Protein AF-A0A2E0THD5-F1 (afdb_monomer)

pLDDT: mean 71.81, std 19.84, range [31.05, 95.62]

Radius of gyration: 27.99 Å; Cα contacts (8 Å, |Δi|>4): 111; chains: 1; bounding box: 55×62×68 Å

Structure (mmCIF, N/CA/C/O backbone):
data_AF-A0A2E0THD5-F1
#
_entry.id   AF-A0A2E0THD5-F1
#
loop_
_atom_site.group_PDB
_atom_site.id
_atom_site.type_symbol
_atom_site.label_atom_id
_atom_site.label_alt_id
_atom_site.label_comp_id
_atom_site.label_asym_id
_atom_site.label_entity_id
_atom_site.label_seq_id
_atom_site.pdbx_PDB_ins_code
_atom_site.Cartn_x
_atom_site.Cartn_y
_atom_site.Cartn_z
_atom_site.occupancy
_atom_site.B_iso_or_equiv
_atom_site.auth_seq_id
_atom_site.auth_comp_id
_atom_site.auth_asym_id
_atom_site.auth_atom_id
_atom_site.pdbx_PDB_model_num
ATOM 1 N N . MET A 1 1 ? -36.187 -34.564 -10.922 1.00 43.62 1 MET A N 1
ATOM 2 C CA . MET A 1 1 ? -35.516 -35.764 -11.471 1.00 43.62 1 MET A CA 1
ATOM 3 C C . MET A 1 1 ? -36.014 -35.992 -12.895 1.00 43.62 1 MET A C 1
ATOM 5 O O . MET A 1 1 ? -37.213 -35.847 -13.093 1.00 43.62 1 MET A O 1
ATOM 9 N N . CYS A 1 2 ? -35.088 -36.333 -13.809 1.00 33.88 2 CYS A N 1
ATOM 10 C CA . CYS A 1 2 ? -35.190 -36.484 -15.283 1.00 33.88 2 CYS A CA 1
ATOM 11 C C . CYS A 1 2 ? -35.398 -35.147 -16.030 1.00 33.88 2 CYS A C 1
ATOM 13 O O . CYS A 1 2 ? -36.480 -34.588 -15.957 1.00 33.88 2 CYS A O 1
ATOM 15 N N . ALA A 1 3 ? -34.421 -34.475 -16.653 1.00 46.22 3 ALA A N 1
ATOM 16 C CA . ALA A 1 3 ? -33.322 -34.884 -17.544 1.00 46.22 3 ALA A CA 1
ATOM 17 C C . ALA A 1 3 ? -33.791 -35.642 -18.798 1.00 46.22 3 ALA A C 1
ATOM 19 O O . ALA A 1 3 ? -34.102 -36.825 -18.699 1.00 46.22 3 ALA A O 1
ATOM 20 N N . LEU A 1 4 ? -33.804 -34.956 -19.952 1.00 45.25 4 LEU A N 1
ATOM 21 C CA . LEU A 1 4 ? -33.134 -35.359 -21.202 1.00 45.25 4 LEU A CA 1
ATOM 22 C C . LEU A 1 4 ? -33.244 -34.250 -22.271 1.00 45.25 4 LEU A C 1
ATOM 24 O O . LEU A 1 4 ? -34.313 -33.702 -22.518 1.00 45.25 4 LEU A O 1
ATOM 28 N N . ALA A 1 5 ? -32.094 -33.928 -22.859 1.00 52.81 5 ALA A N 1
ATOM 29 C CA . ALA A 1 5 ? -31.851 -32.975 -23.937 1.00 52.81 5 ALA A CA 1
ATOM 30 C C . ALA A 1 5 ? -32.182 -33.555 -25.326 1.00 52.81 5 ALA A C 1
ATOM 32 O O . ALA A 1 5 ? -32.150 -34.774 -25.472 1.00 52.81 5 ALA A O 1
ATOM 33 N N . LEU A 1 6 ? -32.379 -32.697 -26.340 1.00 43.78 6 LEU A N 1
ATOM 34 C CA . LEU A 1 6 ? -31.836 -32.866 -27.704 1.00 43.78 6 LEU A CA 1
ATOM 35 C C . LEU A 1 6 ? -32.132 -31.643 -28.595 1.00 43.78 6 LEU A C 1
ATOM 37 O O . LEU A 1 6 ? -33.227 -31.090 -28.598 1.00 43.78 6 LEU A O 1
ATOM 41 N N . SER A 1 7 ? -31.097 -31.236 -29.320 1.00 51.91 7 SER A N 1
ATOM 42 C CA . SER A 1 7 ? -30.938 -30.033 -30.137 1.00 51.91 7 SER A CA 1
ATOM 43 C C . SER A 1 7 ? -31.496 -30.164 -31.568 1.00 51.91 7 SER A C 1
ATOM 45 O O . SER A 1 7 ? -31.585 -31.271 -32.091 1.00 51.91 7 SER A O 1
ATOM 47 N N . ALA A 1 8 ? -31.670 -28.999 -32.215 1.00 49.50 8 ALA A N 1
ATOM 48 C CA . ALA A 1 8 ? -31.703 -28.711 -33.664 1.00 49.50 8 ALA A CA 1
ATOM 49 C C . ALA A 1 8 ? -33.043 -28.788 -34.432 1.00 49.50 8 ALA A C 1
ATOM 51 O O . ALA A 1 8 ? -33.647 -29.847 -34.555 1.00 49.50 8 ALA A O 1
ATOM 52 N N . SER A 1 9 ? -33.424 -27.644 -35.029 1.00 42.81 9 SER A N 1
ATOM 53 C CA . SER A 1 9 ? -34.108 -27.439 -36.333 1.00 42.81 9 SER A CA 1
ATOM 54 C C . SER A 1 9 ? -34.250 -25.914 -36.545 1.00 42.81 9 SER A C 1
ATOM 56 O O . SER A 1 9 ? -35.096 -25.289 -35.919 1.00 42.81 9 SER A O 1
ATOM 58 N N . LEU A 1 10 ? -33.293 -25.215 -37.173 1.00 46.84 10 LEU A N 1
ATOM 59 C CA . LEU A 1 10 ? -33.342 -24.828 -38.596 1.00 46.84 10 LEU A CA 1
ATOM 60 C C . LEU A 1 10 ? -34.773 -24.572 -39.106 1.00 46.84 10 LEU A C 1
ATOM 62 O O . LEU A 1 10 ? -35.430 -25.482 -39.601 1.00 46.84 10 LEU A O 1
ATOM 66 N N . VAL A 1 11 ? -35.226 -23.319 -39.010 1.00 46.50 11 VAL A N 1
ATOM 67 C CA . VAL A 1 11 ? -36.349 -22.791 -39.795 1.00 46.50 11 VAL A CA 1
ATOM 68 C C . VAL A 1 11 ? -35.763 -21.837 -40.827 1.00 46.50 11 VAL A C 1
ATOM 70 O O . VAL A 1 11 ? -35.396 -20.711 -40.507 1.00 46.50 11 VAL A O 1
ATOM 73 N N . GLY A 1 12 ? -35.657 -22.322 -42.060 1.00 41.06 12 GLY A N 1
ATOM 74 C CA . GLY A 1 12 ? -35.765 -21.484 -43.246 1.00 41.06 12 GLY A CA 1
ATOM 75 C C . GLY A 1 12 ? -37.172 -21.646 -43.826 1.00 41.06 12 GLY A C 1
ATOM 76 O O . GLY A 1 12 ? -37.692 -22.760 -43.828 1.00 41.06 12 GLY A O 1
ATOM 77 N N . CYS A 1 13 ? -37.783 -20.542 -44.260 1.00 40.28 13 CYS A N 1
ATOM 78 C CA . CYS A 1 13 ? -38.829 -20.422 -45.294 1.00 40.28 13 CYS A CA 1
ATOM 79 C C . CYS A 1 13 ? -39.284 -18.952 -45.267 1.00 40.28 13 CYS A C 1
ATOM 81 O O . CYS A 1 13 ? -39.711 -18.489 -44.218 1.00 40.28 13 CYS A O 1
ATOM 83 N N . GLY A 1 14 ? -39.246 -18.131 -46.307 1.00 36.12 14 GLY A N 1
ATOM 84 C CA . GLY A 1 14 ? -39.120 -18.353 -47.739 1.00 36.12 14 GLY A CA 1
ATOM 85 C C . GLY A 1 14 ? -39.789 -17.142 -48.403 1.00 36.12 14 GLY A C 1
ATOM 86 O O . GLY A 1 14 ? -40.965 -16.887 -48.153 1.00 36.12 14 GLY A O 1
ATOM 87 N N . GLY A 1 15 ? -39.033 -16.376 -49.188 1.00 31.05 15 GLY A N 1
ATOM 88 C CA . GLY A 1 15 ? -39.505 -15.185 -49.895 1.00 31.05 15 GLY A CA 1
ATOM 89 C C . GLY A 1 15 ? -38.372 -14.560 -50.708 1.00 31.05 15 GLY A C 1
ATOM 90 O O . GLY A 1 15 ? -37.542 -13.874 -50.136 1.00 31.05 15 GLY A O 1
ATOM 91 N N . ASN A 1 16 ? -38.348 -14.887 -52.004 1.00 40.25 16 ASN A N 1
ATOM 92 C CA . ASN A 1 16 ? -37.535 -14.341 -53.102 1.00 40.25 16 ASN A CA 1
ATOM 93 C C . ASN A 1 16 ? -36.054 -14.017 -52.794 1.00 40.25 16 ASN A C 1
ATOM 95 O O . ASN A 1 16 ? -35.696 -12.907 -52.412 1.00 40.25 16 ASN A O 1
ATOM 99 N N . GLU A 1 17 ? -35.181 -14.999 -53.034 1.00 46.44 17 GLU A N 1
ATOM 100 C CA . GLU A 1 17 ? -33.728 -14.930 -52.799 1.00 46.44 17 GLU A CA 1
ATOM 101 C C . GLU A 1 17 ? -33.010 -13.837 -53.623 1.00 46.44 17 GLU A C 1
ATOM 103 O O . GLU A 1 17 ? -31.921 -13.423 -53.247 1.00 46.44 17 GLU A O 1
ATOM 108 N N . GLU A 1 18 ? -33.624 -13.326 -54.697 1.00 44.53 18 GLU A N 1
ATOM 109 C CA . GLU A 1 18 ? -33.025 -12.328 -55.600 1.00 44.53 18 GLU A CA 1
ATOM 110 C C . GLU A 1 18 ? -33.220 -10.872 -55.113 1.00 44.53 18 GLU A C 1
ATOM 112 O O . GLU A 1 18 ? -32.311 -10.056 -55.234 1.00 44.53 18 GLU A O 1
ATOM 117 N N . GLU A 1 19 ? -34.358 -10.545 -54.482 1.00 44.62 19 GLU A N 1
ATOM 118 C CA . GLU A 1 19 ? -34.625 -9.203 -53.915 1.00 44.62 19 GLU A CA 1
ATOM 119 C C . GLU A 1 19 ? -33.936 -9.003 -52.558 1.00 44.62 19 GLU A C 1
ATOM 121 O O . GLU A 1 19 ? -33.384 -7.938 -52.297 1.00 44.62 19 GLU A O 1
ATOM 126 N N . ALA A 1 20 ? -33.887 -10.043 -51.719 1.00 48.75 20 ALA A N 1
ATOM 127 C CA . ALA A 1 20 ? -33.199 -9.981 -50.427 1.00 48.75 20 ALA A CA 1
ATOM 128 C C . ALA A 1 20 ? -31.671 -9.861 -50.574 1.00 48.75 20 ALA A C 1
ATOM 130 O O . ALA A 1 20 ? -31.000 -9.315 -49.699 1.00 48.75 20 ALA A O 1
ATOM 131 N N . GLN A 1 21 ? -31.118 -10.375 -51.678 1.00 47.53 21 GLN A N 1
ATOM 132 C CA . GLN A 1 21 ? -29.701 -10.242 -51.998 1.00 47.53 21 GLN A CA 1
ATOM 133 C C . GLN A 1 21 ? -29.389 -8.862 -52.596 1.00 47.53 21 GLN A C 1
ATOM 135 O O . GLN A 1 21 ? -28.383 -8.271 -52.217 1.00 47.53 21 GLN A O 1
ATOM 140 N N . ALA A 1 22 ? -30.285 -8.307 -53.423 1.00 49.78 22 ALA A N 1
ATOM 141 C CA . ALA A 1 22 ? -30.143 -6.958 -53.973 1.00 49.78 22 ALA A CA 1
ATOM 142 C C . ALA A 1 22 ? -30.193 -5.861 -52.889 1.00 49.78 22 ALA A C 1
ATOM 144 O O . ALA A 1 22 ? -29.340 -4.976 -52.889 1.00 49.78 22 ALA A O 1
ATOM 145 N N . GLU A 1 23 ? -31.113 -5.950 -51.918 1.00 49.72 23 GLU A N 1
ATOM 146 C CA . GLU A 1 23 ? -31.172 -4.997 -50.791 1.00 49.72 23 GLU A CA 1
ATOM 147 C C . GLU A 1 23 ? -29.963 -5.134 -49.845 1.00 49.72 23 GLU A C 1
ATOM 149 O O . GLU A 1 23 ? -29.495 -4.149 -49.272 1.00 49.72 23 GLU A O 1
ATOM 154 N N . ALA A 1 24 ? -29.412 -6.345 -49.702 1.00 52.16 24 ALA A N 1
ATOM 155 C CA . ALA A 1 24 ? -28.199 -6.577 -48.922 1.00 52.16 24 ALA A CA 1
ATOM 156 C C . ALA A 1 24 ? -26.935 -6.052 -49.627 1.00 52.16 24 ALA A C 1
ATOM 158 O O . ALA A 1 24 ? -26.032 -5.551 -48.957 1.00 52.16 24 ALA A O 1
ATOM 159 N N . GLU A 1 25 ? -26.863 -6.141 -50.958 1.00 53.44 25 GLU A N 1
ATOM 160 C CA . GLU A 1 25 ? -25.762 -5.581 -51.751 1.00 53.44 25 GLU A CA 1
ATOM 161 C C . GLU A 1 25 ? -25.819 -4.048 -51.817 1.00 53.44 25 GLU A C 1
ATOM 163 O O . GLU A 1 25 ? -24.772 -3.406 -51.723 1.00 53.44 25 GLU A O 1
ATOM 168 N N . GLU A 1 26 ? -27.010 -3.445 -51.891 1.00 55.53 26 GLU A N 1
ATOM 169 C CA . GLU A 1 26 ? -27.189 -1.986 -51.831 1.00 55.53 26 GLU A CA 1
ATOM 170 C C . GLU A 1 26 ? -26.796 -1.432 -50.450 1.00 55.53 26 GLU A C 1
ATOM 172 O O . GLU A 1 26 ? -25.980 -0.511 -50.361 1.00 55.53 26 GLU A O 1
ATOM 177 N N . ALA A 1 27 ? -27.245 -2.076 -49.365 1.00 53.66 27 ALA A N 1
ATOM 178 C CA . ALA A 1 27 ? -26.847 -1.717 -48.002 1.00 53.66 27 ALA A CA 1
ATOM 179 C C . ALA A 1 27 ? -25.342 -1.926 -47.741 1.00 53.66 27 ALA A C 1
ATOM 181 O O . ALA A 1 27 ? -24.721 -1.151 -47.011 1.00 53.66 27 ALA A O 1
ATOM 182 N N . ALA A 1 28 ? -24.728 -2.948 -48.347 1.00 54.94 28 ALA A N 1
ATOM 183 C CA . ALA A 1 28 ? -23.284 -3.162 -48.272 1.00 54.94 28 ALA A CA 1
ATOM 184 C C . ALA A 1 28 ? -22.501 -2.109 -49.072 1.00 54.94 28 ALA A C 1
ATOM 186 O O . ALA A 1 28 ? -21.427 -1.699 -48.636 1.00 54.94 28 ALA A O 1
ATOM 187 N N . GLY A 1 29 ? -23.038 -1.651 -50.207 1.00 57.47 29 GLY A N 1
ATOM 188 C CA . GLY A 1 29 ? -22.459 -0.584 -51.022 1.00 57.47 29 GLY A CA 1
ATOM 189 C C . GLY A 1 29 ? -22.470 0.773 -50.316 1.00 57.47 29 GLY A C 1
ATOM 190 O O . GLY A 1 29 ? -21.446 1.455 -50.297 1.00 57.47 29 GLY A O 1
ATOM 191 N N . GLU A 1 30 ? -23.584 1.138 -49.675 1.00 60.69 30 GLU A N 1
ATOM 192 C CA . GLU A 1 30 ? -23.672 2.356 -48.854 1.00 60.69 30 GLU A CA 1
ATOM 193 C C . GLU A 1 30 ? -22.750 2.292 -47.634 1.00 60.69 30 GLU A C 1
ATOM 195 O O . GLU A 1 30 ? -22.040 3.257 -47.349 1.00 60.69 30 GLU A O 1
ATOM 200 N N . LEU A 1 31 ? -22.690 1.141 -46.955 1.00 53.53 31 LEU A N 1
ATOM 201 C CA . LEU A 1 31 ? -21.780 0.953 -45.829 1.00 53.53 31 LEU A CA 1
ATOM 202 C C . LEU A 1 31 ? -20.316 1.037 -46.273 1.00 53.53 31 LEU A C 1
ATOM 204 O O . LEU A 1 31 ? -19.518 1.653 -45.578 1.00 53.53 31 LEU A O 1
ATOM 208 N N . ALA A 1 32 ? -19.960 0.457 -47.422 1.00 59.91 32 ALA A N 1
ATOM 209 C CA . ALA A 1 32 ? -18.603 0.512 -47.957 1.00 59.91 32 ALA A CA 1
ATOM 210 C C . ALA A 1 32 ? -18.192 1.938 -48.352 1.00 59.91 32 ALA A C 1
ATOM 212 O O . ALA A 1 32 ? -17.060 2.325 -48.078 1.00 59.91 32 ALA A 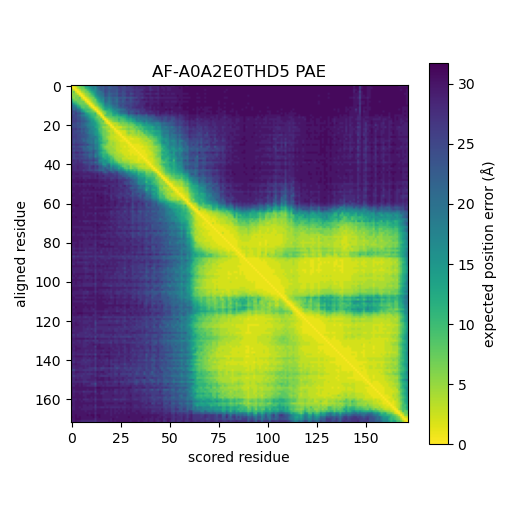O 1
ATOM 213 N N . ASN A 1 33 ? -19.098 2.731 -48.932 1.00 67.69 33 ASN A N 1
ATOM 214 C CA . ASN A 1 33 ? -18.826 4.135 -49.255 1.00 67.69 33 ASN A CA 1
ATOM 215 C C . ASN A 1 33 ? -18.676 4.991 -47.994 1.00 67.69 33 ASN A C 1
ATOM 217 O O . ASN A 1 33 ? -17.714 5.743 -47.890 1.00 67.69 33 ASN A O 1
ATOM 221 N N . ALA A 1 34 ? -19.558 4.813 -47.005 1.00 63.66 34 ALA A N 1
ATOM 222 C CA . ALA A 1 34 ? -19.450 5.502 -45.721 1.00 63.66 34 ALA A CA 1
ATOM 223 C C . ALA A 1 34 ? -18.165 5.118 -44.966 1.00 63.66 34 ALA A C 1
ATOM 225 O O . ALA A 1 34 ? -17.552 5.956 -44.311 1.00 63.66 34 ALA A O 1
ATOM 226 N N . LEU A 1 35 ? -17.728 3.858 -45.078 1.00 57.19 35 LEU A N 1
ATOM 227 C CA . LEU A 1 35 ? -16.465 3.404 -44.497 1.00 57.19 35 LEU A CA 1
ATOM 228 C C . LEU A 1 35 ? -15.252 3.971 -45.243 1.00 57.19 35 LEU A C 1
ATOM 230 O O . LEU A 1 35 ? -14.244 4.252 -44.606 1.00 57.19 35 LEU A O 1
ATOM 234 N N . ASN A 1 36 ? -15.338 4.131 -46.567 1.00 65.31 36 ASN A N 1
ATOM 235 C CA . ASN A 1 36 ? -14.252 4.672 -47.381 1.00 65.31 36 ASN A CA 1
ATOM 236 C C . ASN A 1 36 ? -14.105 6.190 -47.196 1.00 65.31 36 ASN A C 1
ATOM 238 O O . ASN A 1 36 ? -12.985 6.657 -47.056 1.00 65.31 36 ASN A O 1
ATOM 242 N N . GLU A 1 37 ? -15.207 6.941 -47.095 1.00 63.50 37 GLU A N 1
ATOM 243 C CA . GLU A 1 37 ? -15.177 8.370 -46.736 1.00 63.50 37 GLU A CA 1
ATOM 244 C C . GLU A 1 37 ? -14.666 8.586 -45.303 1.00 63.50 37 GLU A C 1
ATOM 246 O O . GLU A 1 37 ? -13.837 9.462 -45.078 1.00 63.50 37 GLU A O 1
ATOM 251 N N . ALA A 1 38 ? -15.068 7.739 -44.346 1.00 57.75 38 ALA A N 1
ATOM 252 C CA . ALA A 1 38 ? -14.538 7.791 -42.983 1.00 57.75 38 ALA A CA 1
ATOM 253 C C . ALA A 1 38 ? -13.057 7.374 -42.898 1.00 57.75 38 ALA A C 1
ATOM 255 O O . ALA A 1 38 ? -12.341 7.842 -42.016 1.00 57.75 38 ALA A O 1
ATOM 256 N N . MET A 1 39 ? -12.585 6.492 -43.790 1.00 56.62 39 MET A N 1
ATOM 257 C CA . MET A 1 39 ? -11.163 6.148 -43.896 1.00 56.62 39 MET A CA 1
ATOM 258 C C . MET A 1 39 ? -10.345 7.231 -44.600 1.00 56.62 39 MET A C 1
ATOM 260 O O . MET A 1 39 ? -9.209 7.426 -44.192 1.00 56.62 39 MET A O 1
ATOM 264 N N . ASP A 1 40 ? -10.885 7.936 -45.598 1.00 58.31 40 ASP A N 1
ATOM 265 C CA . ASP A 1 40 ? -10.207 9.072 -46.241 1.00 58.31 40 ASP A CA 1
ATOM 266 C C . ASP A 1 40 ? -10.126 10.287 -45.288 1.00 58.31 40 ASP A C 1
ATOM 268 O O . ASP A 1 40 ? -9.069 10.905 -45.191 1.00 58.31 40 ASP A O 1
ATOM 272 N N . GLU A 1 41 ? -11.167 10.573 -44.488 1.00 52.25 41 GLU A N 1
ATOM 273 C CA . GLU A 1 41 ? -11.087 11.571 -43.398 1.00 52.25 41 GLU A CA 1
ATOM 274 C C . GLU A 1 41 ? -10.123 11.136 -42.282 1.00 52.25 41 GLU A C 1
ATOM 276 O O . GLU A 1 41 ? -9.376 11.954 -41.746 1.00 52.25 41 GLU A O 1
ATOM 281 N N . ALA A 1 42 ? -10.089 9.842 -41.941 1.00 48.94 42 ALA A N 1
ATOM 282 C CA . ALA A 1 42 ? -9.120 9.328 -40.978 1.00 48.94 42 ALA A CA 1
ATOM 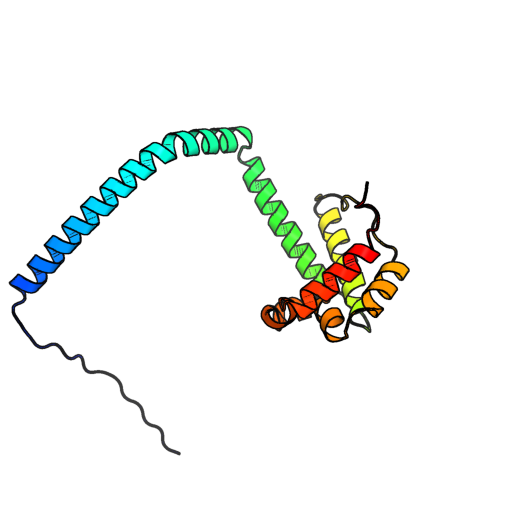283 C C . ALA A 1 42 ? -7.689 9.350 -41.531 1.00 48.94 42 ALA A C 1
ATOM 285 O O . ALA A 1 42 ? -6.772 9.549 -40.740 1.00 48.94 42 ALA A O 1
ATOM 286 N N . ALA A 1 43 ? -7.492 9.167 -42.842 1.00 51.03 43 ALA A N 1
ATOM 287 C CA . ALA A 1 43 ? -6.194 9.210 -43.518 1.00 51.03 43 ALA A CA 1
ATOM 288 C C . ALA A 1 43 ? -5.583 10.619 -43.492 1.00 51.03 43 ALA A C 1
ATOM 290 O O . ALA A 1 43 ? -4.398 10.753 -43.195 1.00 51.03 43 ALA A O 1
ATOM 291 N N . GLU A 1 44 ? -6.390 11.668 -43.697 1.00 49.28 44 GLU A N 1
ATOM 292 C CA . GLU A 1 44 ? -5.920 13.057 -43.579 1.00 49.28 44 GLU A CA 1
ATOM 293 C C . GLU A 1 44 ? -5.544 13.440 -42.130 1.00 49.28 44 GLU A C 1
ATOM 295 O O . GLU A 1 44 ? -4.610 14.212 -41.930 1.00 49.28 44 GLU A O 1
ATOM 300 N N . GLU A 1 45 ? -6.177 12.840 -41.113 1.00 46.72 45 GLU A N 1
ATOM 301 C CA . GLU A 1 45 ? -5.802 12.994 -39.691 1.00 46.72 45 GLU A CA 1
ATOM 302 C C . GLU A 1 45 ? -4.700 12.008 -39.236 1.00 46.72 45 GLU A C 1
ATOM 304 O O . GLU A 1 45 ? -4.125 12.172 -38.157 1.00 46.72 45 GLU A O 1
ATOM 309 N N . THR A 1 46 ? -4.374 10.976 -40.033 1.00 47.72 46 THR A N 1
ATOM 310 C CA . THR A 1 46 ? -3.285 10.036 -39.712 1.00 47.72 46 THR A CA 1
ATOM 311 C C . THR A 1 46 ? -1.950 10.410 -40.319 1.00 47.72 46 THR A C 1
ATOM 313 O O . THR A 1 46 ? -0.964 9.953 -39.765 1.00 47.72 46 THR A O 1
ATOM 316 N N . ASP A 1 47 ? -1.848 11.230 -41.366 1.00 46.44 47 ASP A N 1
ATOM 317 C CA . ASP A 1 47 ? -0.521 11.637 -41.861 1.00 46.44 47 ASP A CA 1
ATOM 318 C C . ASP A 1 47 ? 0.218 12.518 -40.830 1.00 46.44 47 ASP A C 1
ATOM 320 O O . ASP A 1 47 ? 1.386 12.269 -40.545 1.00 46.44 47 ASP A O 1
ATOM 324 N N . GLU A 1 48 ? -0.464 13.445 -40.143 1.00 44.47 48 GLU 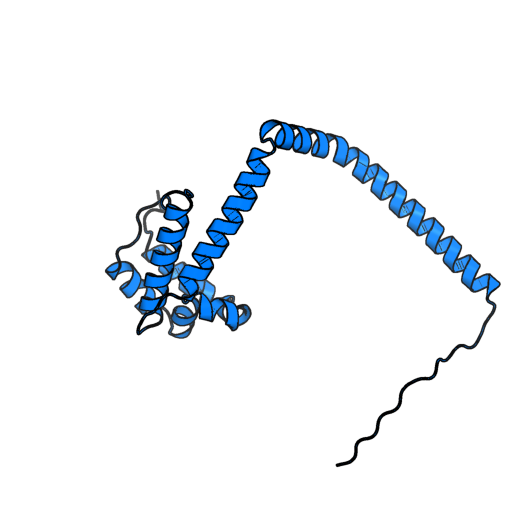A N 1
ATOM 325 C CA . GLU A 1 48 ? 0.167 14.260 -39.086 1.00 44.47 48 GLU A CA 1
ATOM 326 C C . GLU A 1 48 ? 0.399 13.469 -37.780 1.00 44.47 48 GLU A C 1
ATOM 328 O O . GLU A 1 48 ? 1.452 13.596 -37.154 1.00 44.47 48 GLU A O 1
ATOM 333 N N . ALA A 1 49 ? -0.522 12.576 -37.393 1.00 46.66 49 ALA A N 1
ATOM 334 C CA . ALA A 1 49 ? -0.357 11.734 -36.204 1.00 46.66 49 ALA A CA 1
ATOM 335 C C . ALA A 1 49 ? 0.610 10.553 -36.419 1.00 46.66 49 ALA A C 1
ATOM 337 O O . ALA A 1 49 ? 1.233 10.089 -35.462 1.00 46.66 49 ALA A O 1
ATOM 338 N N . ALA A 1 50 ? 0.752 10.048 -37.648 1.00 46.41 50 ALA A N 1
ATOM 339 C CA . ALA A 1 50 ? 1.707 9.001 -37.994 1.00 46.41 50 ALA A CA 1
ATOM 340 C C . ALA A 1 50 ? 3.104 9.566 -38.224 1.00 46.41 50 ALA A C 1
ATOM 342 O O . ALA A 1 50 ? 4.041 8.876 -37.843 1.00 46.41 50 ALA A O 1
ATOM 343 N N . ASP A 1 51 ? 3.275 10.785 -38.749 1.00 43.84 51 ASP A N 1
ATOM 344 C CA . ASP A 1 51 ? 4.590 11.436 -38.752 1.00 43.84 51 ASP A CA 1
ATOM 345 C C . ASP A 1 51 ? 5.024 11.799 -37.324 1.00 43.84 51 ASP A C 1
ATOM 347 O O . ASP A 1 51 ? 6.151 11.487 -36.955 1.00 43.84 51 ASP A O 1
ATOM 351 N N . GLU A 1 52 ? 4.143 12.306 -36.448 1.00 48.75 52 GLU A N 1
ATOM 352 C CA . GLU A 1 52 ? 4.504 12.539 -35.037 1.00 48.75 52 GLU A CA 1
ATOM 353 C C . GLU A 1 52 ? 4.739 11.232 -34.254 1.00 48.75 52 GLU A C 1
ATOM 355 O O . GLU A 1 52 ? 5.666 11.151 -33.445 1.00 48.75 52 GLU A O 1
ATOM 360 N N . ALA A 1 53 ? 3.962 10.170 -34.502 1.00 47.94 53 ALA A N 1
ATOM 361 C CA . ALA A 1 53 ? 4.177 8.864 -33.875 1.00 47.94 53 ALA A CA 1
ATOM 362 C C . ALA A 1 53 ? 5.384 8.113 -34.462 1.00 47.94 53 ALA A C 1
ATOM 364 O O . ALA A 1 53 ? 6.060 7.395 -33.725 1.00 47.94 53 ALA A O 1
ATOM 365 N N . ALA A 1 54 ? 5.690 8.273 -35.752 1.00 49.88 54 ALA A N 1
ATOM 366 C CA . ALA A 1 54 ? 6.878 7.713 -36.389 1.00 49.88 54 ALA A CA 1
ATOM 367 C C . ALA A 1 54 ? 8.132 8.504 -36.019 1.00 49.88 54 ALA A C 1
ATOM 369 O O . ALA A 1 54 ? 9.173 7.887 -35.825 1.00 49.88 54 ALA A O 1
ATOM 370 N N . GLU A 1 55 ? 8.050 9.822 -35.836 1.00 45.28 55 GLU A N 1
ATOM 371 C CA . GLU A 1 55 ? 9.141 10.650 -35.322 1.00 45.28 55 GLU A CA 1
ATOM 372 C C . GLU A 1 55 ? 9.362 10.379 -33.825 1.00 45.28 55 GLU A C 1
ATOM 374 O O . GLU A 1 55 ? 10.506 10.222 -33.405 1.00 45.28 55 GLU A O 1
ATOM 379 N N . ALA A 1 56 ? 8.306 10.160 -33.030 1.00 48.06 56 ALA A N 1
ATOM 380 C CA . ALA A 1 56 ? 8.417 9.718 -31.635 1.00 48.06 56 ALA A CA 1
ATOM 381 C C . ALA A 1 56 ? 8.934 8.270 -31.497 1.00 48.06 56 ALA A C 1
ATOM 383 O O . ALA A 1 56 ? 9.750 7.984 -30.616 1.00 48.06 56 ALA A O 1
ATOM 384 N N . ALA A 1 57 ? 8.524 7.350 -32.376 1.00 45.00 57 ALA A N 1
ATOM 385 C CA . ALA A 1 57 ? 9.028 5.974 -32.417 1.00 45.00 57 ALA A CA 1
ATOM 386 C C . ALA A 1 57 ? 10.457 5.891 -32.987 1.00 45.00 57 ALA A C 1
ATOM 388 O O . ALA A 1 57 ? 11.263 5.084 -32.523 1.00 45.00 57 ALA A O 1
ATOM 389 N N . ALA A 1 58 ? 10.818 6.753 -33.941 1.00 48.16 58 ALA A N 1
ATOM 390 C CA . ALA A 1 58 ? 12.180 6.881 -34.454 1.00 48.16 58 ALA A CA 1
ATOM 391 C C . ALA A 1 58 ? 13.107 7.597 -33.458 1.00 48.16 58 ALA A C 1
ATOM 393 O O . ALA A 1 58 ? 14.291 7.268 -33.396 1.00 48.16 58 ALA A O 1
ATOM 394 N N . ALA A 1 59 ? 12.578 8.515 -32.640 1.00 48.47 59 ALA A N 1
ATOM 395 C CA . ALA A 1 59 ? 13.313 9.184 -31.568 1.00 48.47 59 ALA A CA 1
ATOM 396 C C . ALA A 1 59 ? 13.523 8.295 -30.329 1.00 48.47 59 ALA A C 1
ATOM 398 O O . ALA A 1 59 ? 14.480 8.518 -29.588 1.00 48.47 59 ALA A O 1
ATOM 399 N N . THR A 1 60 ? 12.670 7.287 -30.099 1.00 45.53 60 THR A N 1
ATOM 400 C CA . THR A 1 60 ? 12.775 6.370 -28.943 1.00 45.53 60 THR A CA 1
ATOM 401 C C . THR A 1 60 ? 13.317 4.980 -29.276 1.00 45.53 60 THR A C 1
ATOM 403 O O . THR A 1 60 ? 13.718 4.254 -28.365 1.00 45.53 60 THR A O 1
ATOM 406 N N . GLY A 1 61 ? 13.399 4.616 -30.558 1.00 43.50 61 GLY A N 1
ATOM 407 C CA . GLY A 1 61 ? 13.991 3.363 -31.018 1.00 43.50 61 GLY A CA 1
ATOM 408 C C . GLY A 1 61 ? 13.361 2.102 -30.405 1.00 43.50 61 GLY A C 1
ATOM 409 O O . GLY A 1 61 ? 12.427 2.128 -29.607 1.00 43.50 61 GLY A O 1
ATOM 410 N N . ASN A 1 62 ? 13.927 0.945 -30.751 1.00 51.25 62 ASN A N 1
ATOM 411 C CA . ASN A 1 62 ? 13.571 -0.355 -30.163 1.00 51.25 62 ASN A CA 1
ATOM 412 C C . ASN A 1 62 ? 13.738 -0.380 -28.621 1.00 51.25 62 ASN A C 1
ATOM 414 O O . ASN A 1 62 ? 13.161 -1.217 -27.932 1.00 51.25 62 ASN A O 1
ATOM 418 N N . GLU A 1 63 ? 14.502 0.572 -28.081 1.00 52.25 63 GLU A N 1
ATOM 419 C CA . GLU A 1 63 ? 14.777 0.761 -26.658 1.00 52.25 63 GLU A CA 1
ATOM 420 C C . GLU A 1 63 ? 13.538 1.225 -25.876 1.00 52.25 63 GLU A C 1
ATOM 422 O O . GLU A 1 63 ? 13.356 0.799 -24.739 1.00 52.25 63 GLU A O 1
ATOM 427 N N . GLY A 1 64 ? 12.644 2.023 -26.475 1.00 55.94 64 GLY A N 1
ATOM 428 C CA . GLY A 1 64 ? 11.395 2.457 -25.836 1.00 55.94 64 GLY A CA 1
ATOM 429 C C . GLY A 1 64 ? 10.384 1.321 -25.651 1.00 55.94 64 GLY A C 1
ATOM 430 O O . GLY A 1 64 ? 9.779 1.188 -24.586 1.00 55.94 64 GLY A O 1
ATOM 431 N N . ALA A 1 65 ? 10.246 0.447 -26.652 1.00 61.78 65 ALA A N 1
ATOM 432 C CA . ALA A 1 65 ? 9.388 -0.736 -26.567 1.00 61.78 65 ALA A CA 1
ATOM 433 C C . ALA A 1 65 ? 9.938 -1.773 -25.570 1.00 61.78 65 ALA A C 1
ATOM 435 O O . ALA A 1 65 ? 9.180 -2.354 -24.791 1.00 61.78 65 ALA A O 1
ATOM 436 N N . GLU A 1 66 ? 11.259 -1.967 -25.548 1.00 62.31 66 GLU A N 1
ATOM 437 C CA . GLU A 1 66 ? 11.930 -2.862 -24.602 1.00 62.31 66 GLU A CA 1
ATOM 438 C C . GLU A 1 66 ? 11.877 -2.313 -23.163 1.00 62.31 66 GLU A C 1
ATOM 440 O O . GLU A 1 66 ? 11.590 -3.056 -22.222 1.00 62.31 66 GLU A O 1
ATOM 445 N N . ALA A 1 67 ? 12.047 -0.999 -22.979 1.00 67.44 67 ALA A N 1
ATOM 446 C CA . ALA A 1 67 ? 11.881 -0.330 -21.690 1.00 67.44 67 ALA A CA 1
ATOM 447 C C . ALA A 1 67 ? 10.432 -0.399 -21.186 1.00 67.44 67 ALA A C 1
ATOM 449 O O . ALA A 1 67 ? 10.211 -0.688 -20.010 1.00 67.44 67 ALA A O 1
ATOM 450 N N . ALA A 1 68 ? 9.443 -0.213 -22.066 1.00 73.50 68 ALA A N 1
ATOM 451 C CA . ALA A 1 68 ? 8.030 -0.362 -21.722 1.00 73.50 68 ALA A CA 1
ATOM 452 C C . ALA A 1 68 ? 7.693 -1.807 -21.319 1.00 73.50 68 ALA A C 1
ATOM 454 O O . ALA A 1 68 ? 7.044 -2.034 -20.295 1.00 73.50 68 ALA A O 1
ATOM 455 N N . GLN A 1 69 ? 8.185 -2.800 -22.067 1.00 75.06 69 GLN A N 1
ATOM 456 C CA . GLN A 1 69 ? 7.981 -4.213 -21.745 1.00 75.06 69 GLN A CA 1
ATOM 457 C C . GLN A 1 69 ? 8.639 -4.595 -20.412 1.00 75.06 69 GLN A C 1
ATOM 459 O O . GLN A 1 69 ? 8.026 -5.278 -19.587 1.00 75.06 69 GLN A O 1
ATOM 464 N N . LYS A 1 70 ? 9.861 -4.114 -20.165 1.00 74.44 70 LYS A N 1
ATOM 465 C CA . LYS A 1 70 ? 10.568 -4.306 -18.896 1.00 74.44 70 LYS A CA 1
ATOM 466 C C . LYS A 1 70 ? 9.851 -3.616 -17.731 1.00 74.44 70 LYS A C 1
ATOM 468 O O . LYS A 1 70 ? 9.770 -4.193 -16.650 1.00 74.44 70 LYS A O 1
ATOM 473 N N . GLY A 1 71 ? 9.287 -2.430 -17.958 1.00 77.75 71 GLY A N 1
ATOM 474 C CA . GLY A 1 71 ? 8.472 -1.707 -16.981 1.00 77.75 71 GLY A CA 1
ATOM 475 C C . GLY A 1 71 ? 7.205 -2.471 -16.592 1.00 77.75 71 GLY A C 1
ATOM 476 O O . GLY A 1 71 ? 6.929 -2.633 -15.404 1.00 77.75 71 GLY A O 1
ATOM 477 N N . LEU A 1 72 ? 6.475 -3.027 -17.567 1.00 81.81 72 LEU A N 1
ATOM 478 C CA . LEU A 1 72 ? 5.308 -3.873 -17.286 1.00 81.81 72 LEU A CA 1
ATOM 479 C C . LEU A 1 72 ? 5.682 -5.153 -16.529 1.00 81.81 72 LEU A C 1
ATOM 481 O O . LEU A 1 72 ? 4.969 -5.545 -15.606 1.00 81.81 72 LEU A O 1
ATOM 485 N N . ALA A 1 73 ? 6.790 -5.802 -16.896 1.00 83.62 73 ALA A N 1
ATOM 486 C CA . ALA A 1 73 ? 7.266 -6.990 -16.193 1.00 83.62 73 ALA A CA 1
ATOM 487 C C . ALA A 1 73 ? 7.621 -6.670 -14.730 1.00 83.62 73 ALA A C 1
ATOM 489 O O . ALA A 1 73 ? 7.185 -7.380 -13.825 1.00 83.62 73 ALA A O 1
ATOM 490 N N . ALA A 1 74 ? 8.328 -5.560 -14.494 1.00 83.56 74 ALA A N 1
ATOM 491 C CA . ALA A 1 74 ? 8.670 -5.090 -13.155 1.00 83.56 74 ALA A CA 1
ATOM 492 C C . ALA A 1 74 ? 7.422 -4.775 -12.314 1.00 83.56 74 ALA A C 1
ATOM 494 O O . ALA A 1 74 ? 7.355 -5.156 -11.146 1.00 83.56 74 ALA A O 1
ATOM 495 N N . LEU A 1 75 ? 6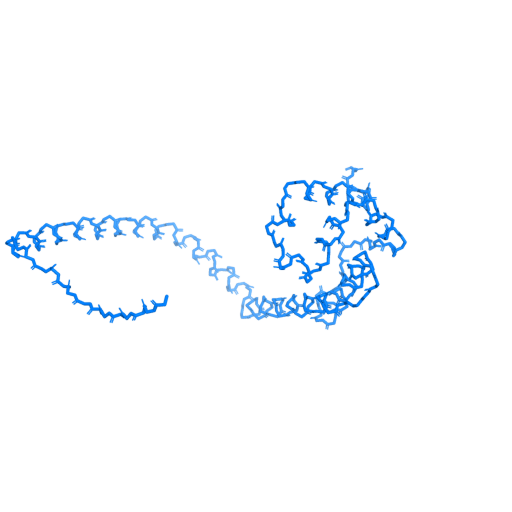.410 -4.136 -12.911 1.00 84.00 75 LEU A N 1
ATOM 496 C CA . LEU A 1 75 ? 5.131 -3.871 -12.250 1.00 84.00 75 LEU A CA 1
ATOM 497 C C . LEU A 1 75 ? 4.394 -5.171 -11.896 1.00 84.00 75 LEU A C 1
ATOM 499 O O . LEU A 1 75 ? 3.861 -5.297 -10.795 1.00 84.00 75 LEU A O 1
ATOM 503 N N . GLY A 1 76 ? 4.390 -6.150 -12.804 1.00 87.12 76 GLY A N 1
ATOM 504 C CA . GLY A 1 76 ? 3.794 -7.464 -12.566 1.00 87.12 76 GLY A CA 1
ATOM 505 C C . GLY A 1 76 ? 4.446 -8.203 -11.395 1.00 87.12 76 GLY A C 1
ATOM 506 O O . GLY A 1 76 ? 3.743 -8.705 -10.517 1.00 87.12 76 GLY A O 1
ATOM 507 N N . GLU A 1 77 ? 5.781 -8.215 -11.333 1.00 87.81 77 GLU A N 1
ATOM 508 C CA . GLU A 1 77 ? 6.523 -8.786 -10.202 1.00 87.81 77 GLU A CA 1
ATOM 509 C C . GLU A 1 77 ? 6.238 -8.041 -8.895 1.00 87.81 77 GLU A C 1
ATOM 511 O O . GLU A 1 77 ? 6.039 -8.669 -7.854 1.00 87.81 77 GLU A O 1
ATOM 516 N N . ALA A 1 78 ? 6.173 -6.710 -8.941 1.00 87.81 78 ALA A N 1
ATOM 517 C CA . ALA A 1 78 ? 5.897 -5.887 -7.772 1.00 87.81 78 ALA A CA 1
ATOM 518 C C . ALA A 1 78 ? 4.480 -6.118 -7.225 1.00 87.81 78 ALA A C 1
ATOM 520 O O . ALA A 1 78 ? 4.297 -6.267 -6.015 1.00 87.81 78 ALA A O 1
ATOM 521 N N . LEU A 1 79 ? 3.484 -6.251 -8.105 1.00 87.88 79 LEU A N 1
ATOM 522 C CA . LEU A 1 79 ? 2.115 -6.596 -7.725 1.00 87.88 79 LEU A CA 1
ATOM 523 C C . LEU A 1 79 ? 2.018 -8.026 -7.180 1.00 87.88 79 LEU A C 1
ATOM 525 O O . LEU A 1 79 ? 1.281 -8.285 -6.229 1.00 87.88 79 LEU A O 1
ATOM 529 N N . GLN A 1 80 ? 2.755 -8.97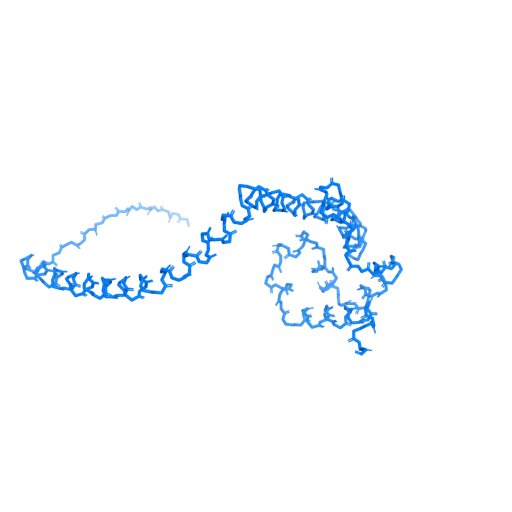4 -7.758 1.00 90.31 80 GLN A N 1
ATOM 530 C CA . GLN A 1 80 ? 2.810 -10.338 -7.240 1.00 90.31 80 GLN A CA 1
ATOM 531 C C . GLN A 1 80 ? 3.467 -10.389 -5.855 1.00 90.31 80 GLN A C 1
ATOM 533 O O . GLN A 1 80 ? 2.980 -11.098 -4.974 1.00 90.31 80 GLN A O 1
ATOM 538 N N . ALA A 1 81 ? 4.538 -9.628 -5.635 1.00 89.94 81 ALA A N 1
ATOM 539 C CA . ALA A 1 81 ? 5.187 -9.520 -4.334 1.00 89.94 81 ALA A CA 1
ATOM 540 C C . ALA A 1 81 ? 4.230 -8.931 -3.287 1.00 89.94 81 ALA A C 1
ATOM 542 O O . ALA A 1 81 ? 4.105 -9.478 -2.193 1.00 89.94 81 ALA A O 1
ATOM 543 N N . ALA A 1 82 ? 3.487 -7.885 -3.658 1.00 89.00 82 ALA A N 1
ATOM 544 C CA . ALA A 1 82 ? 2.518 -7.243 -2.781 1.00 89.00 82 ALA A CA 1
ATOM 545 C C . ALA A 1 82 ? 1.354 -8.169 -2.383 1.00 89.00 82 ALA A C 1
ATOM 547 O O . ALA A 1 82 ? 0.913 -8.157 -1.239 1.00 89.00 82 ALA A O 1
ATOM 548 N N . GLN A 1 83 ? 0.875 -9.011 -3.304 1.00 89.38 83 GLN A N 1
ATOM 549 C CA . GLN A 1 83 ? -0.195 -9.981 -3.034 1.00 89.38 83 GLN A CA 1
ATOM 550 C C . GLN A 1 83 ? 0.202 -11.101 -2.074 1.00 89.38 83 GLN A C 1
ATOM 552 O O . GLN A 1 83 ? -0.654 -11.624 -1.366 1.00 89.38 83 GLN A O 1
ATOM 557 N N . ASN A 1 84 ? 1.475 -11.498 -2.090 1.00 88.81 84 ASN A N 1
ATOM 558 C CA . ASN A 1 84 ? 1.995 -12.579 -1.254 1.00 88.81 84 ASN A CA 1
ATOM 559 C C . ASN A 1 84 ? 2.529 -12.076 0.093 1.00 88.81 84 ASN A C 1
ATOM 561 O O . ASN A 1 84 ? 3.121 -12.852 0.842 1.00 88.81 84 ASN A O 1
ATOM 565 N N . ALA A 1 85 ? 2.364 -10.787 0.392 1.00 90.75 85 ALA A N 1
ATOM 566 C CA . ALA A 1 85 ? 2.815 -10.223 1.647 1.00 90.75 85 ALA A CA 1
ATOM 567 C C . ALA A 1 85 ? 2.000 -10.780 2.820 1.00 90.75 85 ALA A C 1
ATOM 569 O O . ALA A 1 85 ? 0.772 -10.707 2.854 1.00 90.75 85 ALA A O 1
ATOM 570 N N . GLU A 1 86 ? 2.710 -11.342 3.794 1.00 89.25 86 GLU A N 1
ATOM 571 C CA . GLU A 1 86 ? 2.120 -11.869 5.019 1.00 89.25 86 GLU A CA 1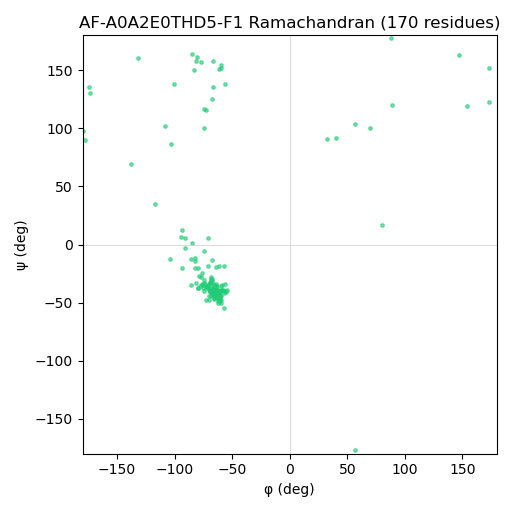
ATOM 572 C C . GLU A 1 86 ? 1.865 -10.744 6.032 1.00 89.25 86 GLU A C 1
ATOM 574 O O . GLU A 1 86 ? 2.491 -9.6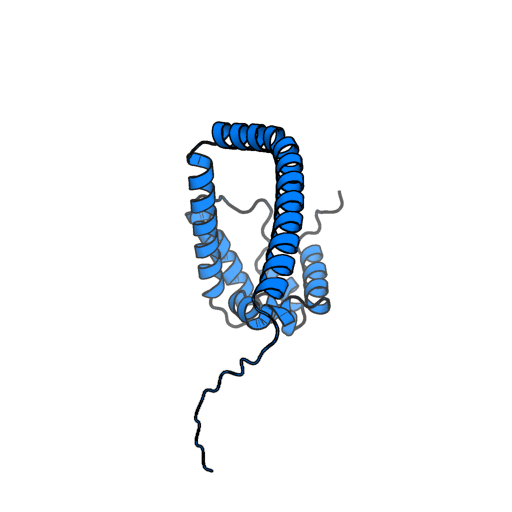84 5.994 1.00 89.25 86 GLU A O 1
ATOM 579 N N . GLY A 1 87 ? 0.952 -10.980 6.970 1.00 89.38 87 GLY A N 1
ATOM 580 C CA . GLY A 1 87 ? 0.643 -10.053 8.056 1.00 89.38 87 GLY A CA 1
ATOM 581 C C . GLY A 1 87 ? -0.562 -10.531 8.857 1.00 89.38 87 GLY A C 1
ATOM 582 O O . GLY A 1 87 ? -1.430 -11.236 8.335 1.00 89.38 87 GLY A O 1
ATOM 583 N N . SER A 1 88 ? -0.613 -10.158 10.132 1.00 92.06 88 SER A N 1
ATOM 584 C CA . SER A 1 88 ? -1.656 -10.602 11.063 1.00 92.06 88 SER A CA 1
ATOM 585 C C . SER A 1 88 ? -2.937 -9.777 10.940 1.00 92.06 88 SER A C 1
ATOM 587 O O . SER A 1 88 ? -4.001 -10.223 11.364 1.00 92.06 88 SER A O 1
ATOM 589 N N . THR A 1 89 ? -2.840 -8.573 10.371 1.00 94.06 89 THR A N 1
ATOM 590 C CA . THR A 1 89 ? -3.960 -7.649 10.152 1.00 94.06 89 THR A CA 1
ATOM 591 C C . THR A 1 89 ? -3.957 -7.119 8.715 1.00 94.06 89 THR A C 1
ATOM 593 O O . THR A 1 89 ? -2.909 -7.149 8.063 1.00 94.06 89 THR A O 1
ATOM 596 N N . PRO A 1 90 ? -5.088 -6.590 8.210 1.00 94.12 90 PRO A N 1
ATOM 597 C CA . PRO A 1 90 ? -5.129 -5.969 6.886 1.00 94.12 90 PRO A CA 1
ATOM 598 C C . PRO A 1 90 ? -4.149 -4.796 6.747 1.00 94.12 90 PRO A C 1
ATOM 600 O O . PRO A 1 90 ? -3.470 -4.681 5.730 1.00 94.12 90 PRO A O 1
ATOM 603 N N . CYS A 1 91 ? -3.997 -3.973 7.791 1.00 94.12 91 CYS A N 1
ATOM 604 C CA . CYS A 1 91 ? -3.017 -2.886 7.817 1.00 94.12 91 CYS A CA 1
ATOM 605 C C . CYS A 1 91 ? -1.578 -3.398 7.708 1.00 94.12 91 CYS A C 1
ATOM 607 O O . CYS A 1 91 ? -0.797 -2.886 6.910 1.00 94.12 91 CYS A O 1
ATOM 609 N N . GLU A 1 92 ? -1.234 -4.443 8.464 1.00 94.81 92 GLU A N 1
ATOM 610 C CA . GLU A 1 92 ? 0.106 -5.031 8.426 1.00 94.81 92 GLU A CA 1
ATOM 611 C C . GLU A 1 92 ? 0.398 -5.680 7.066 1.00 94.81 92 GLU A C 1
ATOM 613 O O . GLU A 1 92 ? 1.469 -5.464 6.502 1.00 94.81 92 GLU A O 1
ATOM 618 N N . GLN A 1 93 ? -0.569 -6.407 6.493 1.00 94.75 93 GLN A N 1
ATOM 619 C CA . GLN A 1 93 ? -0.446 -6.967 5.142 1.00 94.75 93 GLN A CA 1
ATOM 620 C C . GLN A 1 93 ? -0.281 -5.877 4.084 1.00 94.75 93 GLN A C 1
ATOM 622 O O . GLN A 1 93 ? 0.552 -6.013 3.193 1.00 94.75 93 GLN A O 1
ATOM 627 N N . SER A 1 94 ? -1.032 -4.782 4.193 1.00 92.62 94 SER A N 1
ATOM 628 C CA . SER A 1 94 ? -0.948 -3.661 3.251 1.00 92.62 94 SER A CA 1
ATOM 629 C C . SER A 1 94 ? 0.415 -2.968 3.326 1.00 92.62 94 SER A C 1
ATOM 631 O O . SER A 1 94 ? 1.036 -2.723 2.293 1.00 92.62 94 SER A O 1
ATOM 633 N N . TRP A 1 95 ? 0.928 -2.727 4.539 1.00 93.81 95 TRP A N 1
ATOM 634 C CA . TRP A 1 95 ? 2.271 -2.182 4.752 1.00 93.81 95 TRP A CA 1
ATOM 635 C C . TRP A 1 95 ? 3.352 -3.097 4.166 1.00 93.81 95 TRP A C 1
ATOM 637 O O . TRP A 1 95 ? 4.198 -2.658 3.385 1.00 93.81 95 TRP A O 1
ATOM 647 N N . ASN A 1 96 ? 3.300 -4.389 4.496 1.00 94.50 96 ASN A N 1
ATOM 648 C CA . ASN A 1 96 ? 4.266 -5.366 4.003 1.00 94.50 96 ASN A CA 1
ATOM 649 C C . ASN A 1 96 ? 4.177 -5.521 2.478 1.00 94.50 96 ASN A C 1
ATOM 651 O O . ASN A 1 96 ? 5.205 -5.658 1.814 1.00 94.50 96 ASN A O 1
ATOM 655 N N . GLY A 1 97 ? 2.972 -5.435 1.911 1.00 92.44 97 GLY A N 1
ATOM 656 C CA . GLY A 1 97 ? 2.737 -5.469 0.472 1.00 92.44 97 GLY A CA 1
ATOM 657 C C . GLY A 1 97 ? 3.332 -4.264 -0.250 1.00 92.44 97 GLY A C 1
ATOM 658 O O . GLY A 1 97 ? 4.003 -4.429 -1.268 1.00 92.44 97 GLY A O 1
ATOM 659 N N . MET A 1 98 ? 3.167 -3.066 0.311 1.00 90.19 98 MET A N 1
ATOM 660 C CA . MET A 1 98 ? 3.789 -1.844 -0.199 1.00 90.19 98 MET A CA 1
ATOM 661 C C . MET A 1 98 ? 5.321 -1.936 -0.166 1.00 90.19 98 MET A C 1
ATOM 663 O O . MET A 1 98 ? 5.977 -1.667 -1.172 1.00 90.19 98 MET A O 1
ATOM 667 N N . GLN A 1 99 ? 5.899 -2.393 0.948 1.00 91.81 99 GLN A N 1
ATOM 668 C CA . GLN A 1 99 ? 7.349 -2.583 1.069 1.00 91.81 99 GLN A CA 1
ATOM 669 C C . GLN A 1 99 ? 7.875 -3.625 0.071 1.00 91.81 99 GLN A C 1
ATOM 671 O O . GLN A 1 99 ? 8.929 -3.428 -0.537 1.00 91.81 99 GLN A O 1
ATOM 676 N N . ALA A 1 100 ? 7.133 -4.715 -0.142 1.00 92.81 100 ALA A N 1
ATOM 677 C CA . ALA A 1 100 ? 7.472 -5.741 -1.124 1.00 92.81 100 ALA A CA 1
ATOM 678 C C . ALA A 1 100 ? 7.414 -5.205 -2.564 1.00 92.81 100 ALA A C 1
ATOM 680 O O . ALA A 1 100 ? 8.290 -5.519 -3.373 1.00 92.81 100 ALA A O 1
ATOM 681 N N . MET A 1 101 ? 6.427 -4.357 -2.870 1.00 89.25 101 MET A N 1
ATOM 682 C CA . MET A 1 101 ? 6.299 -3.689 -4.164 1.00 89.25 101 MET A CA 1
ATOM 683 C C . MET A 1 101 ? 7.494 -2.769 -4.431 1.00 89.25 101 MET A C 1
ATOM 685 O O . MET A 1 101 ? 8.117 -2.865 -5.487 1.00 89.25 101 MET A O 1
ATOM 689 N N . ILE A 1 102 ? 7.865 -1.930 -3.460 1.00 88.81 102 ILE A N 1
ATOM 690 C CA . ILE A 1 102 ? 9.023 -1.031 -3.568 1.00 88.81 102 ILE A CA 1
ATOM 691 C C . ILE A 1 102 ? 10.304 -1.838 -3.762 1.00 88.81 102 ILE A C 1
ATOM 693 O O . ILE A 1 102 ? 11.045 -1.588 -4.708 1.00 88.81 102 ILE A O 1
ATOM 697 N N . ALA A 1 103 ? 10.528 -2.869 -2.944 1.00 89.94 103 ALA A N 1
ATOM 698 C CA . ALA A 1 103 ? 11.701 -3.728 -3.071 1.00 89.94 103 ALA A CA 1
ATOM 699 C C . ALA A 1 103 ? 11.794 -4.391 -4.459 1.00 89.94 103 ALA A C 1
ATOM 701 O O . ALA A 1 103 ? 12.883 -4.472 -5.036 1.00 89.94 103 ALA A O 1
ATOM 702 N N . ALA A 1 104 ? 10.666 -4.839 -5.019 1.00 88.69 104 ALA A N 1
ATOM 703 C CA . ALA A 1 104 ? 10.608 -5.412 -6.361 1.00 88.69 104 ALA A CA 1
ATOM 704 C C . ALA A 1 104 ? 10.885 -4.370 -7.460 1.00 88.69 104 ALA A C 1
ATOM 706 O O . ALA A 1 104 ? 11.633 -4.659 -8.396 1.00 88.69 104 ALA A O 1
ATOM 707 N N . MET A 1 105 ? 10.348 -3.154 -7.337 1.00 84.19 105 MET A N 1
ATOM 708 C CA . MET A 1 105 ? 10.598 -2.056 -8.279 1.00 84.19 105 MET A CA 1
ATOM 709 C C . MET A 1 105 ? 12.064 -1.601 -8.251 1.00 84.19 105 MET A C 1
ATOM 711 O O . MET A 1 105 ? 12.705 -1.526 -9.303 1.00 84.19 105 MET A O 1
ATOM 715 N N . THR A 1 106 ? 12.641 -1.405 -7.061 1.00 86.00 106 THR A N 1
ATOM 716 C CA . THR A 1 106 ? 14.061 -1.058 -6.896 1.00 86.00 106 THR A CA 1
ATOM 717 C C . THR A 1 106 ? 14.963 -2.143 -7.482 1.00 86.00 106 THR A C 1
ATOM 719 O O . THR A 1 106 ? 15.892 -1.837 -8.230 1.00 86.00 106 THR A O 1
ATOM 722 N N . LYS A 1 107 ? 14.666 -3.424 -7.219 1.00 85.44 107 LYS A N 1
ATOM 723 C CA . LYS A 1 107 ? 15.422 -4.560 -7.772 1.00 85.44 107 LYS A CA 1
ATOM 724 C C . LYS A 1 107 ? 15.419 -4.577 -9.304 1.00 85.44 107 LYS A C 1
ATOM 726 O O . LYS A 1 107 ? 16.422 -4.956 -9.906 1.00 85.44 107 LYS A O 1
ATOM 731 N N . ASN A 1 108 ? 14.319 -4.162 -9.929 1.00 79.88 108 ASN A N 1
ATOM 732 C CA . ASN A 1 108 ? 14.173 -4.125 -11.384 1.00 79.88 108 ASN A CA 1
ATOM 733 C C . ASN A 1 108 ? 14.731 -2.850 -12.041 1.00 79.88 108 ASN A C 1
ATOM 735 O O . ASN A 1 108 ? 14.700 -2.724 -13.267 1.00 79.88 108 ASN A O 1
ATOM 739 N N . GLY A 1 109 ? 15.299 -1.935 -11.249 1.00 76.06 109 GLY A N 1
ATOM 740 C CA . GLY A 1 109 ? 15.909 -0.702 -11.742 1.00 76.06 109 GLY A CA 1
ATOM 741 C C . GLY A 1 109 ? 14.905 0.406 -12.054 1.00 76.06 109 GLY A C 1
ATOM 742 O O . GLY A 1 109 ? 15.271 1.351 -12.743 1.00 76.06 109 GLY A O 1
ATOM 743 N N . ALA A 1 110 ? 13.670 0.309 -11.545 1.00 75.88 110 ALA A N 1
ATOM 744 C CA . ALA A 1 110 ? 12.668 1.372 -11.656 1.00 75.88 110 ALA A CA 1
ATOM 745 C C . ALA A 1 110 ? 12.948 2.566 -10.717 1.00 75.88 110 ALA A C 1
ATOM 747 O O . ALA A 1 110 ? 12.268 3.581 -10.804 1.00 75.88 110 ALA A O 1
ATOM 748 N N . GLY A 1 111 ? 13.961 2.455 -9.848 1.00 70.38 111 GLY A N 1
ATOM 749 C CA . GLY A 1 111 ? 14.310 3.472 -8.856 1.00 70.38 111 GLY A CA 1
ATOM 750 C C . GLY A 1 111 ? 13.556 3.305 -7.536 1.00 70.38 111 GLY A C 1
ATOM 751 O O . GLY A 1 111 ? 12.774 2.370 -7.353 1.00 70.38 111 GLY A O 1
ATOM 752 N N . GLU A 1 112 ? 13.864 4.175 -6.580 1.00 73.31 112 GLU A N 1
ATOM 753 C CA . GLU A 1 112 ? 13.067 4.349 -5.363 1.00 73.31 112 GLU A CA 1
ATOM 754 C C . GLU A 1 112 ? 11.891 5.293 -5.661 1.00 73.31 112 GLU A C 1
ATOM 756 O O . GLU A 1 112 ? 12.015 6.143 -6.546 1.00 73.31 112 GLU A O 1
ATOM 761 N N . PRO A 1 113 ? 10.745 5.148 -4.970 1.00 74.25 113 PRO A N 1
ATOM 762 C CA . PRO A 1 113 ? 9.613 6.046 -5.159 1.00 74.25 113 PRO A CA 1
ATOM 763 C C . PRO A 1 113 ? 10.017 7.508 -4.926 1.00 74.25 113 PRO A C 1
ATOM 765 O O . PRO A 1 113 ? 10.740 7.830 -3.983 1.00 74.25 113 PRO A O 1
ATOM 768 N N . GLU A 1 114 ? 9.522 8.398 -5.784 1.00 70.44 114 GLU A N 1
ATOM 769 C CA . GLU A 1 114 ? 9.718 9.839 -5.642 1.00 70.44 114 GLU A CA 1
ATOM 770 C C . GLU A 1 114 ? 8.816 10.365 -4.513 1.00 70.44 114 GLU A C 1
ATOM 772 O O . GLU A 1 114 ? 7.611 10.541 -4.689 1.00 70.44 114 GLU A O 1
ATOM 777 N N . GLY A 1 115 ? 9.388 10.575 -3.325 1.00 72.81 115 GLY A N 1
ATOM 778 C CA . GLY A 1 115 ? 8.693 11.139 -2.165 1.00 72.81 115 GLY A CA 1
ATOM 779 C C . GLY A 1 115 ? 9.196 10.588 -0.832 1.00 72.81 115 GLY A C 1
ATOM 780 O O . GLY A 1 115 ? 9.854 9.551 -0.775 1.00 72.81 115 GLY A O 1
ATOM 781 N N . GLU A 1 116 ? 8.879 11.285 0.260 1.00 75.88 116 GLU A N 1
ATOM 782 C CA . GLU A 1 116 ? 9.092 10.735 1.599 1.00 75.88 116 GLU A CA 1
ATOM 783 C C . GLU A 1 116 ? 8.050 9.648 1.867 1.00 75.88 116 GLU A C 1
ATOM 785 O O . GLU A 1 116 ? 6.845 9.900 1.910 1.00 75.88 116 GLU A O 1
ATOM 790 N N . MET A 1 117 ? 8.529 8.416 2.029 1.00 79.62 117 MET A N 1
ATOM 791 C CA . MET A 1 117 ? 7.694 7.302 2.460 1.00 79.62 117 MET A CA 1
ATOM 792 C C . MET A 1 117 ? 7.234 7.532 3.905 1.00 79.62 117 MET A C 1
ATOM 794 O O . MET A 1 117 ? 8.067 7.881 4.750 1.00 79.62 117 MET A O 1
ATOM 798 N N . PRO A 1 118 ? 5.947 7.298 4.222 1.00 84.94 118 PRO A N 1
ATOM 799 C CA . PRO A 1 118 ? 5.483 7.380 5.598 1.00 84.94 118 PRO A CA 1
ATOM 800 C C . PRO A 1 118 ? 6.223 6.352 6.454 1.00 84.94 118 PRO A C 1
ATOM 802 O O . PRO A 1 118 ? 6.618 5.283 5.978 1.00 84.94 118 PRO A O 1
ATOM 805 N N . SER A 1 119 ? 6.392 6.650 7.741 1.00 89.56 119 SER A N 1
ATOM 806 C CA . SER A 1 119 ? 6.883 5.639 8.672 1.00 89.56 119 SER A CA 1
ATOM 807 C C . SER A 1 119 ? 5.847 4.523 8.836 1.00 89.56 119 SER A C 1
ATOM 809 O O . SER A 1 119 ? 4.648 4.724 8.624 1.00 89.56 119 SER A O 1
ATOM 811 N N . GLN A 1 120 ? 6.292 3.341 9.268 1.00 90.00 120 GLN A N 1
ATOM 812 C CA . GLN A 1 120 ? 5.372 2.241 9.563 1.00 90.00 120 GLN A CA 1
ATOM 813 C C . GLN A 1 120 ? 4.314 2.656 10.593 1.00 90.00 120 GLN A C 1
ATOM 815 O O . GLN A 1 120 ? 3.151 2.299 10.462 1.00 90.00 120 GLN A O 1
ATOM 820 N N . GLU A 1 121 ? 4.708 3.425 11.607 1.00 91.00 121 GLU A N 1
ATOM 821 C CA . GLU A 1 121 ? 3.799 3.886 12.657 1.00 91.00 121 GLU A CA 1
ATOM 822 C C . GLU A 1 121 ? 2.716 4.813 12.092 1.00 91.00 121 GLU A C 1
ATOM 824 O O . GLU A 1 121 ? 1.534 4.577 12.328 1.00 91.00 121 GLU A O 1
ATOM 829 N N . GLN A 1 122 ? 3.107 5.780 11.253 1.00 89.94 122 GLN A N 1
ATOM 830 C CA . GLN A 1 122 ? 2.175 6.684 10.571 1.00 89.94 122 GLN A CA 1
ATOM 831 C C . GLN A 1 122 ? 1.210 5.924 9.663 1.00 89.94 122 GLN A C 1
ATOM 833 O O . GLN A 1 122 ? 0.012 6.189 9.677 1.00 89.94 122 GLN A O 1
ATOM 838 N N . PHE A 1 123 ? 1.713 4.954 8.898 1.00 91.19 123 PHE A N 1
ATOM 839 C CA . PHE A 1 123 ? 0.866 4.135 8.039 1.00 91.19 123 PHE A CA 1
ATOM 840 C C . PHE A 1 123 ? -0.133 3.302 8.848 1.00 91.19 123 PHE A C 1
ATOM 842 O O . PHE A 1 123 ? -1.304 3.220 8.490 1.00 91.19 123 PHE A O 1
ATOM 849 N N . MET A 1 124 ? 0.310 2.675 9.940 1.00 92.75 124 MET A N 1
ATOM 850 C CA . MET A 1 124 ? -0.556 1.834 10.771 1.00 92.75 124 MET A CA 1
ATOM 851 C C . MET A 1 124 ? -1.631 2.659 11.483 1.00 92.75 124 MET A C 1
ATOM 853 O O . MET A 1 124 ? -2.773 2.213 11.561 1.00 92.75 124 MET A O 1
ATOM 857 N N . GLU A 1 125 ? -1.296 3.861 11.956 1.00 92.06 125 GLU A N 1
ATOM 858 C CA . GLU A 1 125 ? -2.264 4.809 12.518 1.00 92.06 125 GLU A CA 1
ATOM 859 C C . GLU A 1 125 ? -3.290 5.241 11.463 1.00 92.06 125 GLU A C 1
ATOM 861 O O . GLU A 1 125 ? -4.497 5.133 11.679 1.00 92.06 125 GLU A O 1
ATOM 866 N N . ALA A 1 126 ? -2.813 5.663 10.293 1.00 90.81 126 ALA A N 1
ATOM 867 C CA . ALA A 1 126 ? -3.644 6.101 9.181 1.00 90.81 126 ALA A CA 1
ATOM 868 C C . ALA A 1 126 ? -4.584 4.981 8.694 1.00 90.81 126 ALA A C 1
ATOM 870 O O . ALA A 1 126 ? -5.783 5.201 8.531 1.00 90.81 126 ALA A O 1
ATOM 871 N N . CYS A 1 127 ? -4.067 3.759 8.556 1.00 92.62 127 CYS A N 1
ATOM 872 C CA . CYS A 1 127 ? -4.858 2.578 8.229 1.00 92.62 127 CYS A CA 1
ATOM 873 C C . CYS A 1 127 ? -5.887 2.242 9.313 1.00 92.62 127 CYS A C 1
ATOM 875 O O . CYS A 1 127 ? -7.031 1.925 9.001 1.00 92.62 127 CYS A O 1
ATOM 877 N N . GLY A 1 128 ? -5.504 2.326 10.588 1.00 92.44 128 GLY A N 1
ATOM 878 C CA . GLY A 1 128 ? -6.392 2.030 11.711 1.00 92.44 128 GLY A CA 1
ATOM 879 C C . GLY A 1 128 ? -7.591 2.978 11.821 1.00 92.44 128 GLY A C 1
ATOM 880 O O . GLY A 1 128 ? -8.587 2.616 12.442 1.00 92.44 128 GLY A O 1
ATOM 881 N N . ASN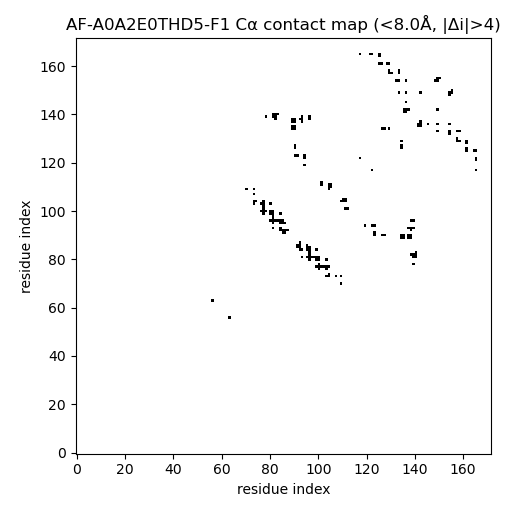 A 1 129 ? -7.515 4.158 11.198 1.00 92.00 129 ASN A N 1
ATOM 882 C CA . ASN A 1 129 ? -8.614 5.123 11.125 1.00 92.00 129 ASN A CA 1
ATOM 883 C C . ASN A 1 129 ? -9.634 4.818 10.014 1.00 92.00 129 ASN A C 1
ATOM 885 O O . ASN A 1 129 ? -10.704 5.425 9.999 1.00 92.00 129 ASN A O 1
ATOM 889 N N . LEU A 1 130 ? -9.325 3.900 9.094 1.00 91.56 130 LEU A N 1
ATOM 890 C CA . LEU A 1 130 ? -10.253 3.451 8.055 1.00 91.56 130 LEU A CA 1
ATOM 891 C C . LEU A 1 130 ? -11.291 2.476 8.615 1.00 91.56 130 LEU A C 1
ATOM 893 O O . LEU A 1 130 ? -11.032 1.772 9.597 1.00 91.56 130 LEU A O 1
ATOM 897 N N . SER A 1 131 ? -12.435 2.356 7.939 1.00 94.81 131 SER A N 1
ATOM 898 C CA . SER A 1 131 ? -13.374 1.263 8.202 1.00 94.81 131 SER A CA 1
ATOM 899 C C . SER A 1 131 ? -12.717 -0.103 7.965 1.00 94.81 131 SER A C 1
ATOM 901 O O . SER A 1 131 ? -11.799 -0.239 7.156 1.00 94.81 131 SER A O 1
ATOM 903 N N . GLU A 1 132 ? -13.203 -1.159 8.626 1.00 94.12 132 GLU A N 1
ATOM 904 C CA . GLU A 1 132 ? -12.667 -2.519 8.429 1.00 94.12 132 GLU A CA 1
ATOM 905 C C . GLU A 1 132 ? -12.720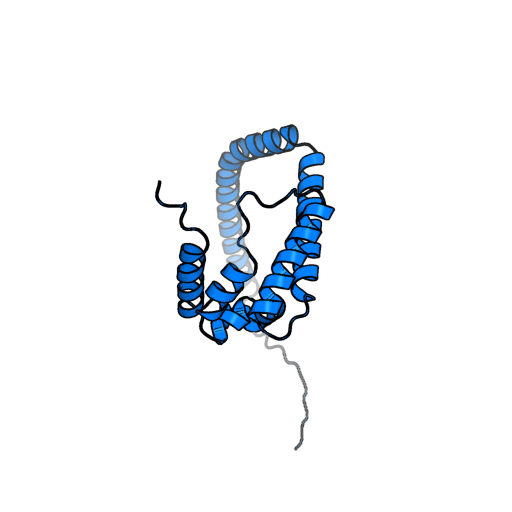 -2.958 6.956 1.00 94.12 132 GLU A C 1
ATOM 907 O O . GLU A 1 132 ? -11.828 -3.663 6.481 1.00 94.12 132 GLU A O 1
ATOM 912 N N . GLN A 1 133 ? -13.744 -2.517 6.222 1.00 93.75 133 GLN A N 1
ATOM 913 C CA . GLN A 1 133 ? -13.900 -2.807 4.801 1.00 93.75 133 GLN A CA 1
ATOM 914 C C . GLN A 1 133 ? -12.853 -2.070 3.960 1.00 93.75 133 GLN A C 1
ATOM 916 O O . GLN A 1 133 ? -12.203 -2.679 3.110 1.00 93.75 133 GLN A O 1
ATOM 921 N N . ALA A 1 134 ? -12.615 -0.789 4.242 1.00 94.19 134 ALA A N 1
ATOM 922 C CA . ALA A 1 134 ? -11.549 -0.035 3.596 1.00 94.19 134 ALA A CA 1
ATOM 923 C C . ALA A 1 134 ? -10.174 -0.653 3.893 1.00 94.19 134 ALA A C 1
ATOM 925 O O . ALA A 1 134 ? -9.388 -0.873 2.973 1.00 94.19 134 ALA A O 1
ATOM 926 N N . GLN A 1 135 ? -9.907 -1.050 5.138 1.00 94.62 135 GLN A N 1
ATOM 927 C CA . GLN A 1 135 ? -8.659 -1.729 5.499 1.00 94.62 135 GLN A CA 1
ATOM 928 C C . GLN A 1 135 ? -8.436 -3.015 4.687 1.00 94.62 135 GLN A C 1
ATOM 930 O O . GLN A 1 135 ? -7.324 -3.259 4.219 1.00 94.62 135 GLN A O 1
ATOM 935 N N . GLN A 1 136 ? -9.479 -3.825 4.475 1.00 94.56 136 GLN A N 1
ATOM 936 C CA . GLN A 1 136 ? -9.396 -5.015 3.617 1.00 94.56 136 GLN A CA 1
ATOM 937 C C . GLN A 1 136 ? -9.121 -4.642 2.158 1.00 94.56 136 GLN A C 1
ATOM 939 O O . GLN A 1 136 ? -8.297 -5.278 1.507 1.00 94.56 136 GLN A O 1
ATOM 944 N N . CYS A 1 137 ? -9.731 -3.568 1.661 1.00 94.69 137 CYS A N 1
ATOM 945 C CA . CYS A 1 137 ? -9.498 -3.060 0.312 1.00 94.69 137 CYS A CA 1
ATOM 946 C C . CYS A 1 137 ? -8.096 -2.482 0.075 1.00 94.69 137 CYS A C 1
ATOM 948 O O . CYS A 1 137 ? -7.716 -2.307 -1.081 1.00 94.69 137 CYS A O 1
ATOM 950 N N . MET A 1 138 ? -7.302 -2.230 1.120 1.00 91.31 138 MET A N 1
ATOM 951 C CA . MET A 1 138 ? -5.878 -1.913 0.955 1.00 91.31 138 MET A CA 1
ATOM 952 C C . MET A 1 138 ? -5.008 -3.149 0.730 1.00 91.31 138 MET A C 1
ATOM 954 O O . MET A 1 138 ? -3.912 -3.031 0.181 1.00 91.31 138 MET A O 1
ATOM 958 N N . VAL A 1 139 ? -5.490 -4.336 1.110 1.00 92.75 139 VAL A N 1
ATOM 959 C CA . VAL A 1 139 ? -4.770 -5.588 0.884 1.00 92.75 139 VAL A CA 1
ATOM 960 C C . VAL A 1 139 ? -4.873 -5.938 -0.604 1.00 92.75 139 VAL A C 1
ATOM 962 O O . VAL A 1 139 ? -5.976 -6.217 -1.087 1.00 92.75 139 VAL A O 1
ATOM 965 N N . PRO A 1 140 ? -3.756 -5.989 -1.357 1.00 87.00 140 PRO A N 1
ATOM 966 C CA . PRO A 1 140 ? -3.804 -6.122 -2.815 1.00 87.00 140 PRO A CA 1
ATOM 967 C C . PRO A 1 140 ? -4.555 -7.369 -3.299 1.00 87.00 140 PRO A C 1
ATOM 969 O O . PRO A 1 140 ? -5.306 -7.317 -4.274 1.00 87.00 140 PRO A O 1
ATOM 972 N N . SER A 1 141 ? -4.385 -8.495 -2.603 1.00 88.75 141 SER A N 1
ATOM 973 C CA . SER A 1 141 ? -5.042 -9.764 -2.936 1.00 88.75 141 SER A CA 1
ATOM 974 C C . SER A 1 141 ? -6.555 -9.741 -2.685 1.00 88.75 141 SER A C 1
ATOM 976 O O . SER A 1 141 ? -7.308 -10.353 -3.447 1.00 88.75 141 SER A O 1
ATOM 978 N N . TYR A 1 142 ? -7.020 -9.022 -1.659 1.00 92.19 142 TYR A N 1
ATOM 979 C CA . TYR A 1 142 ? -8.447 -8.824 -1.402 1.00 92.19 142 TYR A CA 1
ATOM 980 C C . TYR A 1 142 ? -9.049 -7.865 -2.432 1.00 92.19 142 TYR A C 1
ATOM 982 O O . TYR A 1 142 ? -10.044 -8.200 -3.073 1.00 92.19 142 TYR A O 1
ATOM 990 N N . ALA A 1 143 ? -8.396 -6.726 -2.677 1.00 91.62 143 ALA A N 1
ATOM 991 C CA . ALA A 1 143 ? -8.855 -5.711 -3.623 1.00 91.62 143 ALA A CA 1
ATOM 992 C C . ALA A 1 143 ? -9.100 -6.270 -5.035 1.00 91.62 143 ALA A C 1
ATOM 994 O O . ALA A 1 143 ? -10.106 -5.948 -5.666 1.00 91.62 143 ALA A O 1
ATOM 995 N N . MET A 1 144 ? -8.227 -7.161 -5.519 1.00 89.44 144 MET A N 1
ATOM 996 C CA . MET A 1 144 ? -8.401 -7.817 -6.823 1.00 89.44 144 MET A CA 1
ATOM 997 C C . MET A 1 144 ? -9.597 -8.771 -6.879 1.00 89.44 144 MET A C 1
ATOM 999 O O . MET A 1 144 ? -10.247 -8.879 -7.917 1.00 89.44 144 MET A O 1
ATOM 1003 N N . GLN A 1 145 ? -9.910 -9.451 -5.778 1.00 93.12 145 GLN A N 1
ATOM 1004 C CA . GLN A 1 145 ? -11.070 -10.343 -5.699 1.00 93.12 145 GLN A CA 1
ATOM 1005 C C . GLN A 1 145 ? -12.380 -9.569 -5.485 1.00 93.12 145 GLN A C 1
ATOM 1007 O O . GLN A 1 145 ? -13.439 -10.014 -5.923 1.00 93.12 145 GLN A O 1
ATOM 1012 N N . HIS A 1 146 ? -12.298 -8.387 -4.872 1.00 95.62 146 HIS A N 1
ATOM 1013 C CA . HIS A 1 146 ? -13.429 -7.558 -4.458 1.00 95.62 146 HIS A CA 1
ATOM 1014 C C . HIS A 1 146 ? -13.466 -6.206 -5.186 1.00 95.62 146 HIS A C 1
ATOM 1016 O O . HIS A 1 146 ? -13.887 -5.196 -4.625 1.00 95.62 146 HIS A O 1
ATOM 1022 N N . MET A 1 147 ? -13.064 -6.164 -6.463 1.00 91.19 147 MET A N 1
ATOM 1023 C CA . MET A 1 147 ? -12.897 -4.896 -7.188 1.00 91.19 147 MET A CA 1
ATOM 1024 C C . MET A 1 147 ? -14.140 -3.998 -7.178 1.00 91.19 147 MET A C 1
ATOM 1026 O O . MET A 1 147 ? -13.995 -2.788 -7.067 1.00 91.19 147 MET A O 1
ATOM 1030 N N . GLN A 1 148 ? -15.358 -4.536 -7.292 1.00 92.88 148 GLN A N 1
ATOM 1031 C CA . GLN A 1 148 ? -16.568 -3.694 -7.274 1.00 92.88 148 GLN A CA 1
ATOM 1032 C C . GLN A 1 148 ? -16.804 -3.030 -5.912 1.00 92.88 148 GLN A C 1
ATOM 1034 O O . GLN A 1 148 ? -17.205 -1.873 -5.854 1.00 92.88 148 GLN A O 1
ATOM 1039 N N . GLU A 1 149 ? -16.527 -3.751 -4.830 1.00 92.88 149 GLU A N 1
ATOM 1040 C CA . GLU A 1 149 ? -16.678 -3.275 -3.454 1.00 92.88 149 GLU A CA 1
ATOM 1041 C C . GLU A 1 149 ? -15.615 -2.219 -3.131 1.00 92.88 149 GLU A C 1
ATOM 1043 O O . GLU A 1 149 ? -15.938 -1.114 -2.692 1.00 92.88 149 GLU A O 1
ATOM 1048 N N . CYS A 1 150 ? -14.357 -2.513 -3.461 1.00 94.44 150 CYS A N 1
ATOM 1049 C CA . CYS A 1 150 ? -13.232 -1.619 -3.204 1.00 94.44 150 CYS A CA 1
ATOM 1050 C C . CYS A 1 150 ? -13.212 -0.371 -4.097 1.00 94.44 150 CYS A C 1
ATOM 1052 O O . CYS A 1 150 ? -12.582 0.621 -3.743 1.00 94.44 150 CYS A O 1
ATOM 1054 N N . ASN A 1 151 ? -13.929 -0.384 -5.227 1.00 92.69 151 ASN A N 1
ATOM 1055 C CA . ASN A 1 151 ? -14.127 0.793 -6.080 1.00 92.69 151 ASN A CA 1
ATOM 1056 C C . ASN A 1 151 ? -15.425 1.559 -5.778 1.00 92.69 151 ASN A C 1
ATOM 1058 O O . ASN A 1 151 ? -15.762 2.506 -6.498 1.00 92.69 151 ASN A O 1
ATOM 1062 N N . SER A 1 152 ? -16.158 1.187 -4.726 1.00 94.62 152 SER A N 1
ATOM 1063 C CA . SER A 1 152 ? -17.316 1.962 -4.283 1.00 94.62 152 SER A CA 1
ATOM 1064 C C . SER A 1 152 ? -16.910 3.395 -3.914 1.00 94.62 152 SER A C 1
ATOM 1066 O O . SER A 1 152 ? -15.760 3.685 -3.580 1.00 94.62 152 SER A O 1
ATOM 1068 N N . GLU A 1 153 ? -17.843 4.335 -4.047 1.00 94.00 153 GLU A N 1
ATOM 1069 C CA . GLU A 1 153 ? -17.577 5.746 -3.745 1.00 94.00 153 GLU A CA 1
ATOM 1070 C C . GLU A 1 153 ? -17.217 5.956 -2.269 1.00 94.00 153 GLU A C 1
ATOM 1072 O O . GLU A 1 153 ? -16.285 6.690 -1.965 1.00 94.00 153 GLU A O 1
ATOM 1077 N N . GLU A 1 154 ? -17.890 5.238 -1.371 1.00 92.81 154 GLU A N 1
ATOM 1078 C CA . GLU A 1 154 ? -17.644 5.271 0.072 1.00 92.81 154 GLU A CA 1
ATOM 1079 C C . GLU A 1 154 ? -16.194 4.908 0.415 1.00 92.81 154 GLU A C 1
ATOM 1081 O O . GLU A 1 154 ? -15.480 5.714 1.013 1.00 92.81 154 GLU A O 1
ATOM 1086 N N . ILE A 1 155 ? -15.720 3.751 -0.058 1.00 93.44 155 ILE A N 1
ATOM 1087 C CA . ILE A 1 155 ? -14.354 3.283 0.208 1.00 93.44 155 ILE A CA 1
ATOM 1088 C C . ILE A 1 155 ? -13.314 4.210 -0.427 1.00 93.44 155 ILE A C 1
ATOM 1090 O O . ILE A 1 155 ? -12.303 4.527 0.199 1.00 93.44 155 ILE A O 1
ATOM 1094 N N . ARG A 1 156 ? -13.557 4.702 -1.648 1.00 89.81 156 ARG A N 1
ATOM 1095 C CA . ARG A 1 156 ? -12.645 5.654 -2.303 1.00 89.81 156 ARG A CA 1
ATOM 1096 C C . ARG A 1 156 ? -12.533 6.971 -1.532 1.00 89.81 156 ARG A C 1
ATOM 1098 O O . ARG A 1 156 ? -11.425 7.491 -1.414 1.00 89.81 156 ARG A O 1
ATOM 1105 N N . ASN A 1 157 ? -13.637 7.479 -0.988 1.00 90.75 157 ASN A N 1
ATOM 1106 C CA . ASN A 1 157 ? -13.643 8.708 -0.195 1.00 90.75 157 ASN A CA 1
ATOM 1107 C C . ASN A 1 157 ? -12.895 8.527 1.136 1.00 90.75 157 ASN A C 1
ATOM 1109 O O . ASN A 1 157 ? -12.110 9.397 1.516 1.00 90.75 157 ASN A O 1
ATOM 1113 N N . GLU A 1 158 ? -13.067 7.388 1.817 1.00 90.19 158 GLU A N 1
ATOM 1114 C CA . GLU A 1 158 ? -12.290 7.082 3.026 1.00 90.19 158 GLU A CA 1
ATOM 1115 C C . GLU A 1 158 ? -10.784 7.044 2.727 1.00 90.19 158 GLU A C 1
ATOM 1117 O O . GLU A 1 158 ? -10.001 7.712 3.406 1.00 90.19 158 GLU A O 1
ATOM 1122 N N . MET A 1 159 ? -10.377 6.350 1.658 1.00 86.25 159 MET A N 1
ATOM 1123 C CA . MET A 1 159 ? -8.970 6.257 1.242 1.00 86.25 159 MET A CA 1
ATOM 1124 C C . MET A 1 159 ? -8.352 7.619 0.918 1.00 86.25 159 MET A C 1
ATOM 1126 O O . MET A 1 159 ? -7.190 7.868 1.244 1.00 86.25 159 MET A O 1
ATOM 1130 N N . GLN A 1 160 ? -9.116 8.507 0.277 1.00 86.19 160 GLN A N 1
ATOM 1131 C CA . GLN A 1 160 ? -8.663 9.864 -0.033 1.00 86.19 160 GLN A CA 1
ATOM 1132 C C . GLN A 1 160 ? -8.400 10.674 1.237 1.00 86.19 160 GLN A C 1
ATOM 1134 O O . GLN A 1 160 ? -7.328 11.265 1.356 1.00 86.19 160 GLN A O 1
ATOM 1139 N N . SER A 1 161 ? -9.310 10.622 2.215 1.00 80.25 161 SER A N 1
ATOM 1140 C CA . SER A 1 161 ? -9.143 11.347 3.483 1.00 80.25 161 SER A CA 1
ATOM 1141 C C . SER A 1 161 ? -7.878 10.923 4.242 1.00 80.25 161 SER A C 1
ATOM 1143 O O . SER A 1 161 ? -7.181 11.741 4.840 1.00 80.25 161 SER A O 1
ATOM 1145 N N . VAL A 1 162 ? -7.527 9.637 4.164 1.00 78.19 162 VAL A N 1
ATOM 1146 C CA . VAL A 1 162 ? -6.341 9.077 4.820 1.00 78.19 162 VAL A CA 1
ATOM 1147 C C . VAL A 1 162 ? -5.057 9.406 4.064 1.00 78.19 162 VAL A C 1
ATOM 1149 O O . VAL A 1 162 ? -4.037 9.704 4.685 1.00 78.19 162 VAL A O 1
ATOM 1152 N N . ARG A 1 163 ? -5.099 9.437 2.729 1.00 79.56 163 ARG A N 1
ATOM 1153 C CA . ARG A 1 163 ? -3.967 9.881 1.905 1.00 79.56 163 ARG A CA 1
ATOM 1154 C C . ARG A 1 163 ? -3.573 11.330 2.194 1.00 79.56 163 ARG A C 1
ATOM 1156 O O . ARG A 1 163 ? -2.381 11.617 2.255 1.00 79.56 163 ARG A O 1
ATOM 1163 N N . GLU A 1 164 ? -4.545 12.216 2.392 1.00 77.88 164 GLU A N 1
ATOM 1164 C CA . GLU A 1 164 ? -4.298 13.617 2.759 1.00 77.88 164 GLU A CA 1
ATOM 1165 C C . GLU A 1 164 ? -3.629 13.735 4.136 1.00 77.88 164 GLU A C 1
ATOM 1167 O O . GLU A 1 164 ? -2.690 14.510 4.305 1.00 77.88 164 GLU A O 1
ATOM 1172 N N . MET A 1 165 ? -4.031 12.901 5.101 1.00 71.00 165 MET A N 1
ATOM 1173 C CA . MET A 1 165 ? -3.391 12.854 6.422 1.00 71.00 165 MET A CA 1
ATOM 1174 C C . MET A 1 165 ? -1.938 12.361 6.371 1.00 71.00 165 MET A C 1
ATOM 1176 O O . MET A 1 165 ? -1.104 12.832 7.143 1.00 71.00 165 MET A O 1
ATOM 1180 N N . MET A 1 166 ? -1.619 11.432 5.465 1.00 72.19 166 MET A N 1
ATOM 1181 C CA . MET A 1 166 ? -0.262 10.893 5.305 1.00 72.19 166 MET A CA 1
ATOM 1182 C C . MET A 1 166 ? 0.663 11.780 4.460 1.00 72.19 166 MET A C 1
ATOM 1184 O O . MET A 1 166 ? 1.871 11.558 4.468 1.00 72.19 166 MET A O 1
ATOM 1188 N N . ASN A 1 167 ? 0.130 12.760 3.722 1.00 69.25 167 ASN A N 1
ATOM 1189 C CA . ASN A 1 167 ? 0.926 13.629 2.856 1.00 69.25 167 ASN A CA 1
ATOM 1190 C C . ASN A 1 167 ? 0.484 15.105 2.957 1.00 69.25 167 ASN A C 1
ATOM 1192 O O . ASN A 1 167 ? -0.067 15.661 2.002 1.00 69.25 167 ASN A O 1
ATOM 1196 N N . PRO A 1 168 ? 0.732 15.767 4.105 1.00 55.94 168 PRO A N 1
ATOM 1197 C CA . PRO A 1 168 ? 0.259 17.129 4.370 1.00 55.94 168 PRO A CA 1
ATOM 1198 C C . PRO A 1 168 ? 0.965 18.225 3.545 1.00 55.94 168 PRO A C 1
ATOM 1200 O O . PRO A 1 168 ? 0.736 19.409 3.777 1.00 55.94 168 PRO A O 1
ATOM 1203 N N . SER A 1 169 ? 1.836 17.874 2.595 1.00 53.31 169 SER A N 1
ATOM 1204 C CA . SER A 1 169 ? 2.693 18.817 1.862 1.00 53.31 169 SER A CA 1
ATOM 1205 C C . SER A 1 169 ? 2.119 19.319 0.528 1.00 53.31 169 SER A C 1
ATOM 1207 O O . SER A 1 169 ? 2.855 19.928 -0.241 1.00 53.31 169 SER A O 1
ATOM 1209 N N . SER A 1 170 ? 0.834 19.091 0.233 1.00 51.53 170 SER A N 1
ATOM 1210 C CA . SER A 1 170 ? 0.232 19.503 -1.054 1.00 51.53 170 SER A CA 1
ATOM 1211 C C . SER A 1 170 ? -0.401 20.906 -1.055 1.00 51.53 170 SER A C 1
ATOM 1213 O O . SER A 1 170 ? -0.828 21.366 -2.110 1.00 51.53 170 SER A O 1
ATOM 1215 N N . ASP A 1 171 ? -0.420 21.609 0.082 1.00 42.94 171 ASP A N 1
ATOM 1216 C CA . ASP A 1 171 ? -0.813 23.023 0.177 1.00 42.94 171 ASP A CA 1
ATOM 1217 C C . ASP A 1 171 ? 0.435 23.912 0.330 1.00 42.94 171 ASP A C 1
ATOM 1219 O O . ASP A 1 171 ? 0.876 24.222 1.441 1.00 42.94 171 ASP A O 1
ATOM 1223 N N . GLY A 1 172 ? 1.025 24.297 -0.805 1.00 39.78 172 GLY A N 1
ATOM 1224 C CA . GLY A 1 172 ? 2.107 25.282 -0.916 1.00 39.78 172 GLY A CA 1
ATOM 1225 C C . GLY A 1 172 ? 1.836 26.278 -2.030 1.00 39.78 172 GLY A C 1
ATOM 1226 O O . GLY A 1 172 ? 1.646 25.819 -3.176 1.00 39.78 172 GLY A O 1
#

Solvent-accessible surface area (backbone atoms only — not comparable to full-atom values): 9787 Å² total; per-residue (Å²): 136,82,90,86,88,87,85,91,78,91,84,84,87,88,79,60,77,68,60,61,48,50,56,50,50,52,55,49,49,54,50,49,50,55,50,49,54,54,46,53,58,47,46,68,60,36,55,63,52,46,49,53,49,49,50,51,47,65,73,41,44,77,59,46,60,51,49,51,52,52,49,53,52,31,49,52,51,11,53,52,40,18,45,70,33,65,58,97,44,43,50,48,16,26,52,40,9,51,54,34,22,48,54,36,27,41,74,66,68,75,46,76,79,94,67,88,76,72,51,72,67,58,48,47,53,47,40,67,73,44,54,75,67,45,28,40,40,55,19,57,56,49,22,71,76,37,46,74,64,47,65,31,70,68,40,46,53,55,53,49,60,39,51,49,72,72,49,76,78,80,82,124

Sequence (172 aa):
MCALALSASLVGCGGNEEEAQAEAEEAAGELANALNEAMDEAAEETDEAADEAAEAAAATGNEGAEAAQKGLAALGEALQAAQNAEGSTPCEQSWNGMQAMIAAMTKNGAGEPEGEMPSQEQFMEACGNLSEQAQQCMVPSYAMQHMQECNSEEIRNEMQSVREMMNPSSDG

Nearest PDB structures (foldseek):
  2ot3-assembly1_A  TM=2.804E-01  e=8.187E+00  Homo sapiens

Foldseek 3Di:
DDDDDDDDDDDDDDDDPPVVVVVVVVVVVVVVVVVVVVVVVVVVVCVVVVVVVVVVCVVCDPVVVVVVVLVVVLQVQLLVQLLPQDDPALLRSLVSSNVSSQVSCVVSVVDGDDDDDFDSVLSSVLLVPADSQLSLCSRSNSCVVVVVSCPDPVSVVSVVVSVCSRCVPPPD

Secondary structure (DSSP, 8-state):
--------------S-HHHHHHHHHHHHHHHHHHHHHHHHHHHHHHHHHHHHHHHHHHHHHHHHHHHHHHHHHHHHHHHHHHHT---SSHHHHHHHHHHHHHHHHHHTT--S-SS-PPPHHHHHHHHHTS-HHHHHHHSHHHHHHSHHHHTSHHHHHHHHHHHHHH-GGG--

Mean predicted aligned error: 17.49 Å